Protein AF-A0AAW3Q0N4-F1 (afdb_monomer_lite)

InterPro domains:
  IPR021087 Uncharacterised protein family PixA/AidA [PF12306] (20-83)
  IPR038712 PixA-like superfamily [G3DSA:2.60.40.3910] (9-84)

Sequence (87 aa):
MDLRPGIGLTHRGYTLARAAEPNPETKDGLDAIHVPRSFSLFDTRVIGNGTESFWIRFALYTLAPDGETQKFHSYYEWDPTITTLAL

Organism: NCBI:txid179879

pLDDT: mean 89.46, std 14.47, range [40.72, 98.31]

Secondary structure (DSSP, 8-state):
----TT-S-EEEEEEEEEEEE--TTSSS-PSPEEEEEEEEEEE----SSEEEE--EEEEEEEE-TTSS-EEEEEEEEE--EEEE---

Foldseek 3Di:
DDDDPQFDWDKDKDKDQFDWDFDPVDPRSPPTGTHIDIDIDIDGDDPDFDKDKDKDKDWDWDQDPVRPDTHTDDIDIDIDIDGDDDD

Structure (mmCIF, N/CA/C/O backbone):
data_AF-A0AAW3Q0N4-F1
#
_entry.id   AF-A0AAW3Q0N4-F1
#
loop_
_atom_site.group_PDB
_atom_site.id
_atom_site.type_symbol
_atom_site.label_atom_id
_atom_site.label_alt_id
_atom_site.label_comp_id
_atom_site.label_asym_id
_atom_site.label_entity_id
_atom_site.label_seq_id
_atom_site.pdbx_PDB_ins_code
_atom_site.Cartn_x
_atom_site.Cartn_y
_atom_site.Cartn_z
_atom_site.occupancy
_atom_site.B_iso_or_equiv
_atom_site.auth_seq_id
_atom_site.auth_comp_id
_atom_site.auth_asym_id
_atom_site.auth_atom_id
_atom_site.pdbx_PDB_model_num
ATOM 1 N N . MET A 1 1 ? -10.651 -7.259 22.045 1.00 41.56 1 MET A N 1
ATOM 2 C CA . MET A 1 1 ? -10.940 -7.833 20.717 1.00 41.56 1 MET A CA 1
ATOM 3 C C . MET A 1 1 ? -12.453 -7.913 20.622 1.00 41.56 1 MET A C 1
ATOM 5 O O . MET A 1 1 ? -13.025 -8.797 21.243 1.00 41.56 1 MET A O 1
ATOM 9 N N . ASP A 1 2 ? -13.099 -6.903 20.032 1.00 40.72 2 ASP A N 1
ATOM 10 C CA . ASP A 1 2 ? -14.562 -6.886 19.882 1.00 40.72 2 ASP A CA 1
ATOM 11 C C . ASP A 1 2 ? -14.937 -7.887 18.775 1.00 40.72 2 ASP A C 1
ATOM 13 O O . ASP A 1 2 ? -14.428 -7.815 17.658 1.00 40.72 2 ASP A O 1
ATOM 17 N N . LEU A 1 3 ? -15.726 -8.900 19.135 1.00 41.62 3 LEU A N 1
ATOM 18 C CA . LEU A 1 3 ? -16.020 -10.097 18.339 1.00 41.62 3 LEU A CA 1
ATOM 19 C C . LEU A 1 3 ? -17.395 -9.981 17.668 1.00 41.62 3 LEU A C 1
ATOM 21 O O . LEU A 1 3 ? -18.218 -10.892 17.767 1.00 41.62 3 LEU A O 1
ATOM 25 N N . ARG A 1 4 ? -17.681 -8.862 16.996 1.00 49.75 4 ARG A N 1
ATOM 26 C CA . ARG A 1 4 ? -18.906 -8.756 16.192 1.00 49.75 4 ARG A CA 1
ATOM 27 C C . ARG A 1 4 ? -18.697 -9.464 14.846 1.00 49.75 4 ARG A C 1
ATOM 29 O O . ARG A 1 4 ? -17.815 -9.062 14.084 1.00 49.75 4 ARG A O 1
ATOM 36 N N . PRO A 1 5 ? -19.486 -10.501 14.508 1.00 42.59 5 PRO A N 1
ATOM 37 C CA . PRO A 1 5 ? -19.365 -11.185 13.224 1.00 42.59 5 PRO A CA 1
ATOM 38 C C . PRO A 1 5 ? -19.585 -10.198 12.066 1.00 42.59 5 PRO A C 1
ATOM 40 O O . PRO A 1 5 ? -20.621 -9.541 12.003 1.00 42.59 5 PRO A O 1
ATOM 43 N N . GLY A 1 6 ? -18.611 -10.079 11.159 1.00 53.56 6 GLY A N 1
ATOM 44 C CA . GLY A 1 6 ? -18.707 -9.229 9.962 1.00 53.56 6 GLY A CA 1
ATOM 45 C C . GLY A 1 6 ? -18.265 -7.769 10.130 1.00 53.56 6 GLY A C 1
ATOM 46 O O . GLY A 1 6 ? -18.353 -7.005 9.172 1.00 53.56 6 GLY A O 1
ATOM 47 N N . ILE A 1 7 ? -17.770 -7.380 11.308 1.00 56.38 7 ILE A N 1
ATOM 48 C CA . ILE A 1 7 ? -17.191 -6.056 11.572 1.00 56.38 7 ILE A CA 1
ATOM 49 C C . ILE A 1 7 ? -15.768 -6.287 12.079 1.00 56.38 7 ILE A C 1
ATOM 51 O O . ILE A 1 7 ? -15.511 -6.324 13.277 1.00 56.38 7 ILE A O 1
ATOM 55 N N . GLY A 1 8 ? -14.844 -6.543 11.161 1.00 64.00 8 GLY A N 1
ATOM 56 C CA . GLY A 1 8 ? -13.446 -6.777 11.492 1.00 64.00 8 GLY A CA 1
ATOM 57 C C . GLY A 1 8 ? -12.545 -6.290 10.374 1.00 64.00 8 GLY A C 1
ATOM 58 O O . GLY A 1 8 ? -12.956 -6.263 9.214 1.00 64.00 8 GLY A O 1
ATOM 59 N N . LEU A 1 9 ? -11.317 -5.915 10.731 1.00 74.06 9 LEU A N 1
ATOM 60 C CA . LEU A 1 9 ? -10.274 -5.649 9.751 1.00 74.06 9 LEU A CA 1
ATOM 61 C C . LEU A 1 9 ? -10.019 -6.931 8.957 1.00 74.06 9 LEU A C 1
ATOM 63 O O . LEU A 1 9 ? -9.622 -7.953 9.522 1.00 74.06 9 LEU A O 1
ATOM 67 N N . THR A 1 10 ? -10.248 -6.878 7.653 1.00 81.38 10 THR A N 1
ATOM 68 C CA . THR A 1 10 ? -9.930 -7.978 6.748 1.00 81.38 10 THR A 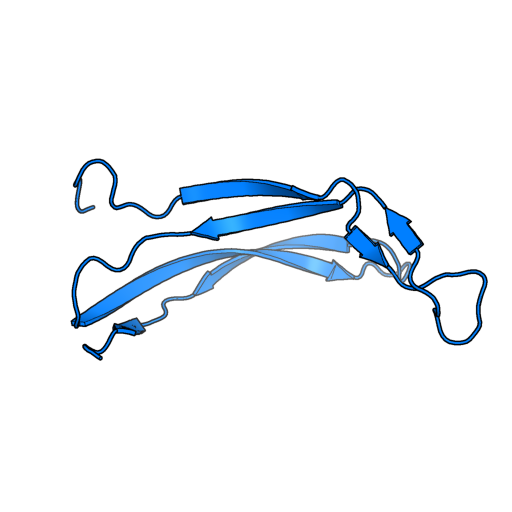CA 1
ATOM 69 C C . THR A 1 10 ? -8.626 -7.673 6.028 1.00 81.38 10 THR A C 1
ATOM 71 O O . THR A 1 10 ? -8.398 -6.545 5.604 1.00 81.38 10 THR A O 1
ATOM 74 N N . HIS A 1 11 ? -7.757 -8.677 5.911 1.00 85.94 11 HIS A N 1
ATOM 75 C CA . HIS A 1 11 ? -6.565 -8.624 5.072 1.00 85.94 11 HIS A CA 1
ATOM 76 C C . HIS A 1 11 ? -6.753 -9.594 3.913 1.00 85.94 11 HIS A C 1
ATOM 78 O O . HIS A 1 11 ? -7.023 -10.778 4.130 1.00 85.94 11 HIS A O 1
ATOM 84 N N . ARG A 1 12 ? -6.601 -9.103 2.684 1.00 89.25 12 ARG A N 1
ATOM 85 C CA . ARG A 1 12 ? -6.688 -9.931 1.482 1.00 89.25 12 ARG A CA 1
ATOM 86 C C . ARG A 1 12 ? -5.697 -9.491 0.419 1.00 89.25 12 ARG A C 1
ATOM 88 O O . ARG A 1 12 ? -5.435 -8.303 0.243 1.00 89.25 12 ARG A O 1
ATOM 95 N N . GLY A 1 13 ? -5.204 -10.468 -0.337 1.00 91.19 13 GLY A N 1
ATOM 96 C CA . GLY A 1 13 ? -4.534 -10.201 -1.602 1.00 91.19 13 GLY A CA 1
ATOM 97 C C . GLY A 1 13 ? -5.548 -9.682 -2.621 1.00 91.19 13 GLY A C 1
ATOM 98 O O . GLY A 1 13 ? -6.591 -10.298 -2.839 1.00 91.19 13 GLY A O 1
ATOM 99 N N . TYR A 1 14 ? -5.241 -8.556 -3.248 1.00 94.19 14 TYR A N 1
ATOM 100 C CA . TYR A 1 14 ? -6.031 -7.943 -4.303 1.00 94.19 14 TYR A CA 1
ATOM 101 C C . TYR A 1 14 ? -5.234 -7.976 -5.602 1.00 94.19 14 TYR A C 1
ATOM 103 O O . TYR A 1 14 ? -4.225 -7.291 -5.738 1.00 94.19 14 TYR A O 1
ATOM 111 N N . THR A 1 15 ? -5.657 -8.810 -6.550 1.00 95.94 15 THR A N 1
ATOM 112 C CA . THR A 1 15 ? -4.948 -8.986 -7.822 1.00 95.94 15 THR A CA 1
ATOM 113 C C . THR A 1 15 ? -5.709 -8.306 -8.946 1.00 95.94 15 THR A C 1
ATOM 115 O O . THR A 1 15 ? -6.876 -8.606 -9.189 1.00 95.94 15 THR A O 1
ATOM 118 N N . LEU A 1 16 ? -5.027 -7.412 -9.653 1.00 96.56 16 LEU A N 1
ATOM 119 C CA . LEU A 1 16 ? -5.496 -6.807 -10.887 1.00 96.56 16 LEU A CA 1
ATOM 120 C C . LEU A 1 16 ? -4.868 -7.548 -12.062 1.00 96.56 16 LEU A C 1
ATOM 122 O O . LEU A 1 16 ? -3.648 -7.602 -12.183 1.00 96.56 16 LEU A O 1
ATOM 126 N N . ALA A 1 17 ? -5.693 -8.072 -12.968 1.00 97.69 17 ALA A N 1
ATOM 127 C CA . ALA A 1 17 ? -5.204 -8.706 -14.196 1.00 97.69 17 ALA A CA 1
ATOM 128 C C . ALA A 1 17 ? -4.595 -7.697 -15.192 1.00 97.69 17 ALA A C 1
ATOM 130 O O . ALA A 1 17 ? -3.903 -8.094 -16.125 1.00 97.69 17 ALA A O 1
ATOM 131 N N . ARG A 1 18 ? -4.893 -6.401 -15.022 1.00 97.12 18 ARG A N 1
ATOM 132 C CA . ARG A 1 18 ? -4.539 -5.309 -15.941 1.00 97.12 18 ARG A CA 1
ATOM 133 C C . ARG A 1 18 ? -4.186 -4.029 -15.171 1.00 97.12 18 ARG A C 1
ATOM 135 O O . ARG A 1 18 ? -4.830 -3.004 -15.371 1.00 97.12 18 ARG A O 1
ATOM 142 N N . ALA A 1 19 ? -3.228 -4.091 -14.248 1.00 97.62 19 ALA A N 1
ATOM 143 C CA . ALA A 1 19 ? -2.708 -2.889 -13.596 1.00 97.62 19 ALA A CA 1
ATOM 144 C C . ALA A 1 19 ? -1.927 -2.044 -14.612 1.00 97.62 19 ALA A C 1
ATOM 146 O O . ALA A 1 19 ? -1.168 -2.593 -15.409 1.00 97.62 19 ALA A O 1
ATOM 147 N N . ALA A 1 20 ? -2.144 -0.731 -14.600 1.00 97.75 20 ALA A N 1
ATOM 148 C CA . ALA A 1 20 ? -1.418 0.192 -15.461 1.00 97.75 20 ALA A CA 1
ATOM 149 C C . ALA A 1 20 ? 0.026 0.368 -14.969 1.00 97.75 20 ALA A C 1
ATOM 151 O O . ALA A 1 20 ? 0.247 0.616 -13.784 1.00 97.75 20 ALA A O 1
ATOM 152 N N . GLU A 1 21 ? 0.987 0.283 -15.885 1.00 97.75 21 GLU A N 1
ATOM 153 C CA . GLU A 1 21 ? 2.399 0.591 -15.654 1.00 97.75 21 GLU A CA 1
ATOM 154 C C . GLU A 1 21 ? 2.944 1.488 -16.770 1.00 97.75 21 GLU A C 1
ATOM 156 O O . GLU A 1 21 ? 2.445 1.419 -17.899 1.00 97.75 21 GLU A O 1
ATOM 161 N N . PRO A 1 22 ? 3.959 2.327 -16.490 1.00 98.06 22 PRO A N 1
ATOM 162 C CA . PRO A 1 22 ? 4.644 3.087 -17.529 1.00 98.06 22 PRO A CA 1
ATOM 163 C C . PRO A 1 22 ? 5.160 2.166 -18.638 1.00 98.06 22 PRO A C 1
ATOM 165 O O . PRO A 1 22 ? 5.707 1.098 -18.360 1.00 98.06 22 PRO A O 1
ATOM 168 N N . ASN A 1 23 ? 4.998 2.582 -19.891 1.00 97.94 23 ASN A N 1
ATOM 169 C CA . ASN A 1 23 ? 5.531 1.847 -21.030 1.00 97.94 23 ASN A CA 1
ATOM 170 C C . ASN A 1 23 ? 7.063 2.007 -21.110 1.00 97.94 23 ASN A C 1
ATOM 172 O O . ASN A 1 23 ? 7.528 3.118 -21.360 1.00 97.94 23 ASN A O 1
ATOM 176 N N . PRO A 1 24 ? 7.863 0.936 -20.943 1.00 96.88 24 PRO A N 1
ATOM 177 C CA . PRO A 1 24 ? 9.321 1.043 -20.999 1.00 96.88 24 PRO A CA 1
ATOM 178 C C . PRO A 1 24 ? 9.852 1.344 -22.411 1.00 96.88 24 PRO A C 1
ATOM 180 O O . PRO A 1 24 ? 11.000 1.759 -22.552 1.00 96.88 24 PRO A O 1
ATOM 183 N N . GLU A 1 25 ? 9.030 1.167 -23.451 1.00 97.88 25 GLU A N 1
ATOM 184 C CA . GLU A 1 25 ? 9.401 1.413 -24.850 1.00 97.88 25 GLU A CA 1
ATOM 185 C C . GLU A 1 25 ? 9.250 2.886 -25.268 1.00 97.88 25 GLU A C 1
ATOM 187 O O . GLU A 1 25 ? 9.653 3.267 -26.370 1.00 97.88 25 GLU A O 1
ATOM 192 N N . THR A 1 26 ? 8.671 3.737 -24.415 1.00 97.75 26 THR A N 1
ATOM 193 C CA . THR A 1 26 ? 8.518 5.172 -24.683 1.00 97.75 26 THR A CA 1
ATOM 194 C C . THR A 1 26 ? 9.259 6.010 -23.653 1.00 97.75 26 THR A C 1
ATOM 196 O O . THR A 1 26 ? 9.432 5.635 -22.497 1.00 97.75 26 THR A O 1
ATOM 199 N N . LYS A 1 27 ? 9.748 7.180 -24.081 1.00 97.00 27 LYS A N 1
ATOM 200 C CA . LYS A 1 27 ? 10.550 8.062 -23.215 1.00 97.00 27 LYS A CA 1
ATOM 201 C C . LYS A 1 27 ? 9.736 8.701 -22.090 1.00 97.00 27 LYS A C 1
ATOM 203 O O . LYS A 1 27 ? 10.313 9.116 -21.092 1.00 97.00 27 LYS A O 1
ATOM 208 N N . ASP A 1 28 ? 8.433 8.834 -22.287 1.00 97.12 28 ASP A N 1
ATOM 209 C CA . ASP A 1 28 ? 7.491 9.458 -21.360 1.00 97.12 28 ASP A CA 1
ATOM 210 C C . ASP A 1 28 ? 6.622 8.433 -20.614 1.00 97.12 28 ASP A C 1
ATOM 212 O O . ASP A 1 28 ? 5.843 8.814 -19.742 1.00 97.12 28 ASP A O 1
ATOM 216 N N . GLY A 1 29 ? 6.764 7.140 -20.925 1.00 97.25 29 GLY A N 1
ATOM 217 C CA . GLY A 1 29 ? 5.975 6.070 -20.324 1.00 97.25 29 GLY A CA 1
ATOM 218 C C . GLY A 1 29 ? 4.536 5.983 -20.836 1.00 97.25 29 GLY A C 1
ATOM 219 O O . GLY A 1 29 ? 3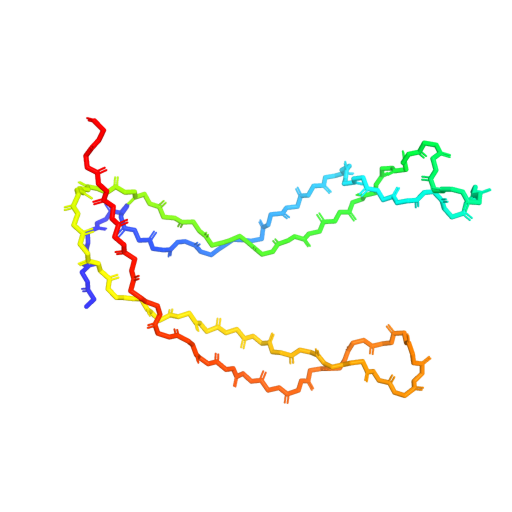.757 5.213 -20.268 1.00 97.25 29 GLY A O 1
ATOM 220 N N . LEU A 1 30 ? 4.173 6.747 -21.875 1.00 96.62 30 LEU A N 1
ATOM 221 C CA . LEU A 1 30 ? 2.829 6.770 -22.449 1.00 96.62 30 LEU A CA 1
ATOM 222 C C . LEU A 1 30 ? 2.727 5.965 -23.758 1.00 96.62 30 LEU A C 1
ATOM 224 O O . LEU A 1 30 ? 3.700 5.819 -24.490 1.00 96.62 30 LEU A O 1
ATOM 228 N N . ASP A 1 31 ? 1.559 5.432 -24.108 1.00 96.88 31 ASP A N 1
ATOM 229 C CA . ASP A 1 31 ? 0.449 5.180 -23.180 1.00 96.88 31 ASP A CA 1
ATOM 230 C C . ASP A 1 31 ? 0.799 4.013 -22.248 1.00 96.88 31 ASP A C 1
ATOM 232 O O . ASP A 1 31 ? 1.571 3.126 -22.615 1.00 96.88 31 ASP A O 1
ATOM 236 N N . ALA A 1 32 ? 0.222 3.998 -21.046 1.00 97.88 32 ALA A N 1
ATOM 237 C CA . ALA A 1 32 ? 0.492 2.954 -20.063 1.00 97.88 32 ALA A CA 1
ATOM 238 C C . ALA A 1 32 ? 0.199 1.544 -20.610 1.00 97.88 32 ALA A C 1
ATOM 240 O O . ALA A 1 32 ? -0.829 1.286 -21.251 1.00 97.88 32 ALA A O 1
ATOM 241 N N . ILE A 1 33 ? 1.079 0.599 -20.287 1.00 98.25 33 ILE A N 1
ATOM 242 C CA . ILE A 1 33 ? 0.862 -0.825 -20.548 1.00 98.25 33 ILE A CA 1
ATOM 243 C C . ILE A 1 33 ? 0.056 -1.452 -19.408 1.00 98.25 33 ILE A C 1
ATOM 245 O O . ILE A 1 33 ? -0.026 -0.909 -18.310 1.00 98.25 33 ILE A O 1
ATOM 249 N N . HIS A 1 34 ? -0.558 -2.608 -19.664 1.00 98.00 34 HIS A N 1
ATOM 250 C CA . HIS A 1 34 ? -1.407 -3.289 -18.687 1.00 98.00 34 HIS A CA 1
ATOM 251 C C . HIS A 1 34 ? -0.834 -4.656 -18.337 1.00 98.00 34 HIS A C 1
ATOM 253 O O . HIS A 1 34 ? -0.800 -5.543 -19.191 1.00 98.00 34 HIS A O 1
ATOM 259 N N . VAL A 1 35 ? -0.436 -4.838 -17.079 1.00 97.50 35 VAL A N 1
ATOM 260 C CA . VAL A 1 35 ? 0.209 -6.067 -16.603 1.00 97.50 35 VAL A CA 1
ATOM 261 C C . VAL A 1 35 ? -0.456 -6.609 -15.330 1.00 97.50 35 VAL A C 1
ATOM 263 O O . VA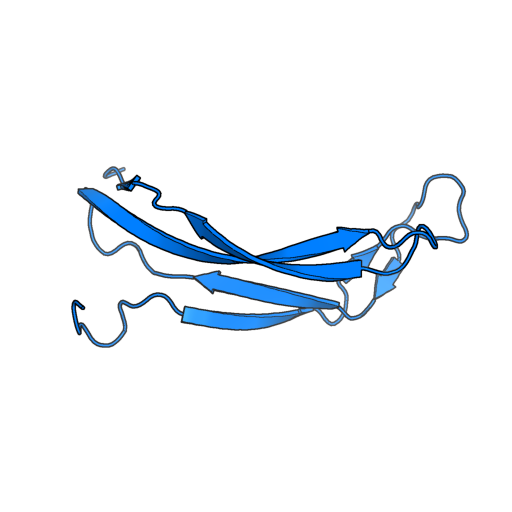L A 1 35 ? -1.020 -5.839 -14.549 1.00 97.50 35 VAL A O 1
ATOM 266 N N . PRO A 1 36 ? -0.423 -7.930 -15.084 1.00 97.69 36 PRO A N 1
ATOM 267 C CA . PRO A 1 36 ? -0.930 -8.493 -13.838 1.00 97.69 36 PRO A CA 1
ATOM 268 C C . PRO A 1 36 ? -0.107 -8.050 -12.620 1.00 97.69 36 PRO A C 1
ATOM 270 O O . PRO A 1 36 ? 1.116 -8.215 -12.603 1.00 97.69 36 PRO A O 1
ATOM 273 N N . ARG A 1 37 ? -0.777 -7.538 -11.578 1.00 97.56 37 ARG A N 1
ATOM 274 C CA . ARG A 1 37 ? -0.157 -7.155 -10.295 1.00 97.56 37 ARG A CA 1
ATOM 275 C C . ARG A 1 37 ? -1.029 -7.499 -9.099 1.00 97.56 37 ARG A C 1
ATOM 277 O O . ARG A 1 37 ? -2.255 -7.463 -9.182 1.00 97.56 37 ARG A O 1
ATOM 284 N N . SER A 1 38 ? -0.375 -7.786 -7.979 1.00 95.94 38 SER A N 1
ATOM 285 C CA . SER A 1 38 ? -1.016 -8.092 -6.702 1.00 95.94 38 SER A CA 1
ATOM 286 C C . SER A 1 38 ? -0.656 -7.044 -5.656 1.00 95.94 38 SER A C 1
ATOM 288 O O . SER A 1 38 ? 0.487 -6.607 -5.563 1.00 95.94 38 SER A O 1
ATOM 290 N N . PHE A 1 39 ? -1.647 -6.675 -4.856 1.00 95.38 39 PHE A N 1
ATOM 291 C CA . PHE A 1 39 ? -1.571 -5.691 -3.786 1.00 95.38 39 PHE A CA 1
ATOM 292 C C . PHE A 1 39 ? -2.088 -6.322 -2.492 1.00 95.38 39 PHE A C 1
ATOM 294 O O . PHE A 1 39 ? -2.931 -7.220 -2.536 1.00 95.38 39 PHE A O 1
ATOM 301 N N . SER A 1 40 ? -1.634 -5.841 -1.340 1.00 92.88 40 SER A N 1
ATOM 302 C CA . SER A 1 40 ? -2.245 -6.188 -0.054 1.00 92.88 40 SER A CA 1
ATOM 303 C C . SER A 1 40 ? -3.287 -5.139 0.301 1.00 92.88 40 SER A C 1
ATOM 305 O O . SER A 1 40 ? -2.966 -3.954 0.377 1.00 92.88 40 SER A O 1
ATOM 307 N N . LEU A 1 41 ? -4.530 -5.566 0.516 1.00 92.38 41 LEU A N 1
ATOM 308 C CA . LEU A 1 41 ? -5.624 -4.691 0.920 1.00 92.38 41 LEU A CA 1
ATOM 309 C C . LEU A 1 41 ? -6.038 -5.007 2.356 1.00 92.38 41 LEU A C 1
ATOM 311 O O . LEU A 1 41 ? -6.290 -6.166 2.696 1.00 92.38 41 LEU A O 1
ATOM 315 N N . PHE A 1 42 ? -6.122 -3.955 3.167 1.00 89.56 42 PHE A N 1
ATOM 316 C CA . PHE A 1 42 ? -6.702 -3.982 4.501 1.00 89.56 42 PHE A CA 1
ATOM 317 C C . PHE A 1 42 ? -7.970 -3.137 4.477 1.00 89.56 42 PHE A C 1
ATOM 319 O O . PHE A 1 42 ? -7.895 -1.935 4.227 1.00 89.56 42 PHE A O 1
ATOM 326 N N . ASP A 1 43 ? -9.126 -3.759 4.694 1.00 88.56 43 ASP A N 1
ATOM 327 C CA . ASP A 1 43 ? -10.409 -3.064 4.648 1.00 88.56 43 ASP A CA 1
ATOM 328 C C . ASP A 1 43 ? -11.322 -3.447 5.818 1.00 88.56 43 ASP A C 1
ATOM 330 O O . ASP A 1 43 ? -11.271 -4.556 6.355 1.00 88.56 43 ASP A O 1
ATOM 334 N N . THR A 1 44 ? -12.110 -2.471 6.265 1.00 85.75 44 THR A N 1
ATOM 335 C CA . THR A 1 44 ? -13.117 -2.603 7.320 1.00 85.75 44 THR A CA 1
ATOM 336 C C . THR A 1 44 ? -14.290 -1.674 7.008 1.00 85.75 44 THR A C 1
ATOM 338 O O . THR A 1 44 ? -14.207 -0.815 6.126 1.00 85.75 44 THR A O 1
ATOM 341 N N . ARG A 1 45 ? -15.396 -1.831 7.732 1.00 85.56 45 ARG A N 1
ATOM 342 C CA . ARG A 1 45 ? -16.600 -1.015 7.573 1.00 85.56 45 ARG A CA 1
ATOM 343 C C . ARG A 1 45 ? -16.765 -0.070 8.758 1.00 85.56 45 ARG A C 1
ATOM 345 O O . ARG A 1 45 ? -16.701 -0.501 9.904 1.00 85.56 45 ARG A O 1
ATOM 352 N N . VAL A 1 46 ? -17.070 1.196 8.474 1.00 87.38 46 VAL A N 1
ATOM 353 C CA . VAL A 1 46 ? -17.522 2.147 9.500 1.00 87.38 46 VAL A CA 1
ATOM 354 C C . VAL A 1 46 ? -18.904 1.716 9.990 1.00 87.38 46 VAL A C 1
ATOM 356 O O . VAL A 1 46 ? -19.841 1.602 9.198 1.00 87.38 46 VAL A O 1
ATOM 359 N N . ILE A 1 47 ? -19.022 1.454 11.291 1.00 86.69 47 ILE A N 1
ATOM 360 C CA . ILE A 1 47 ? -20.273 1.005 11.931 1.00 86.69 47 ILE A CA 1
ATOM 361 C C . ILE A 1 47 ? -20.945 2.075 12.789 1.00 86.69 47 ILE A C 1
ATOM 363 O O . ILE A 1 47 ? -22.060 1.876 13.262 1.00 86.69 47 ILE A O 1
ATOM 367 N N . GLY A 1 48 ? -20.276 3.204 12.980 1.00 87.25 48 GLY A N 1
ATOM 368 C CA . GLY A 1 48 ? -20.757 4.338 13.748 1.00 87.25 48 GLY A CA 1
ATOM 369 C C . GLY A 1 48 ? -19.736 5.465 13.698 1.00 87.25 48 GLY A C 1
ATOM 370 O O . GLY A 1 48 ? -18.602 5.256 13.271 1.00 87.25 48 GLY A O 1
ATOM 371 N N . ASN A 1 49 ? -20.159 6.651 14.116 1.00 92.31 49 ASN A N 1
ATOM 372 C CA . ASN A 1 49 ? -19.281 7.792 14.325 1.00 92.31 49 ASN A CA 1
ATOM 373 C C . ASN A 1 49 ? -18.537 7.657 15.660 1.00 92.31 49 ASN A C 1
ATOM 375 O O . ASN A 1 49 ? -19.070 7.119 16.631 1.00 92.31 49 ASN A O 1
ATO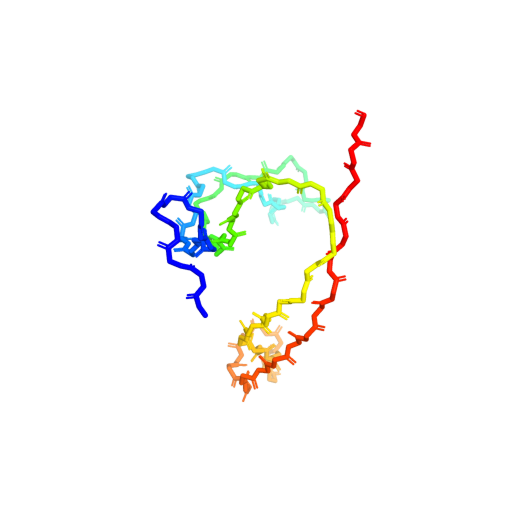M 379 N N . GLY A 1 50 ? -17.326 8.194 15.726 1.00 91.88 50 GLY A N 1
ATOM 380 C CA . GLY A 1 50 ? -16.505 8.153 16.930 1.00 91.88 50 GLY A CA 1
ATOM 381 C C . GLY A 1 50 ? -15.017 8.131 16.624 1.00 91.88 50 GLY A C 1
ATOM 382 O O . GLY A 1 50 ? -14.601 8.252 15.472 1.00 91.88 50 GLY A O 1
ATOM 383 N N . THR A 1 51 ? -14.225 7.973 17.678 1.00 93.06 51 THR A N 1
ATOM 384 C CA . THR A 1 51 ? -12.764 7.922 17.626 1.00 93.06 51 THR A CA 1
ATOM 385 C C . THR A 1 51 ? -12.292 6.565 18.127 1.00 93.06 51 THR A C 1
ATOM 387 O O . THR A 1 51 ? -12.683 6.145 19.215 1.00 93.06 51 THR A O 1
ATOM 390 N N . GLU A 1 52 ? -11.446 5.895 17.350 1.00 90.50 52 GLU A N 1
ATOM 391 C CA . GLU A 1 52 ? -10.893 4.581 17.680 1.00 90.50 52 GLU A CA 1
ATOM 392 C C . GLU A 1 52 ? -9.391 4.531 17.373 1.00 90.50 52 GLU A C 1
ATOM 394 O O . GLU A 1 52 ? -8.927 5.070 16.364 1.00 90.50 52 GLU A O 1
ATOM 399 N N . SER A 1 53 ? -8.624 3.893 18.259 1.00 90.75 53 SER A N 1
ATOM 400 C CA . SER A 1 53 ? -7.194 3.639 18.067 1.00 90.75 53 SER A CA 1
ATOM 401 C C . SER A 1 53 ? -6.975 2.256 17.458 1.00 90.75 53 SER A C 1
ATOM 403 O O . SER A 1 53 ? -7.589 1.279 17.883 1.00 90.75 53 SER A O 1
ATOM 405 N N . PHE A 1 54 ? -6.067 2.167 16.489 1.00 88.06 54 PHE A N 1
ATOM 406 C CA . PHE A 1 54 ? -5.737 0.934 15.775 1.00 88.06 54 PHE A CA 1
ATOM 407 C C . PHE A 1 54 ? -4.257 0.595 15.939 1.00 88.06 54 PHE A C 1
ATOM 409 O O . PHE A 1 54 ? -3.434 1.480 16.141 1.00 88.06 54 PHE A O 1
ATOM 416 N N . TRP A 1 55 ? -3.911 -0.683 15.774 1.00 89.12 55 TRP A N 1
ATOM 417 C CA . TRP A 1 55 ? -2.527 -1.109 15.561 1.00 89.12 55 TRP A CA 1
ATOM 418 C C . TRP A 1 55 ? -2.327 -1.483 14.097 1.00 89.12 55 TRP A C 1
ATOM 420 O O . TRP A 1 55 ? -2.950 -2.425 13.602 1.00 89.12 55 TRP A O 1
ATOM 430 N N . ILE A 1 56 ? -1.434 -0.772 13.413 1.00 90.00 56 ILE A N 1
ATOM 431 C CA . ILE A 1 56 ? -1.007 -1.084 12.050 1.00 90.00 56 ILE A CA 1
ATOM 432 C C . ILE A 1 56 ? 0.397 -1.673 12.112 1.00 90.00 56 ILE A C 1
ATOM 434 O O . ILE A 1 56 ? 1.349 -0.999 12.495 1.00 90.00 56 ILE A O 1
ATOM 438 N N . ARG A 1 57 ? 0.529 -2.937 11.704 1.00 91.81 57 ARG A N 1
ATOM 439 C CA . ARG A 1 57 ? 1.810 -3.650 11.621 1.00 91.81 57 ARG A CA 1
ATOM 440 C C . ARG A 1 57 ? 2.177 -3.882 10.170 1.00 91.81 57 ARG A C 1
ATOM 442 O O . ARG A 1 57 ? 1.349 -4.367 9.402 1.00 91.81 57 ARG A O 1
ATOM 449 N N . PHE A 1 58 ? 3.413 -3.576 9.804 1.00 93.81 58 PHE A N 1
ATOM 450 C CA . PHE A 1 58 ? 3.879 -3.706 8.426 1.00 93.81 58 PHE A CA 1
ATOM 451 C C . PHE A 1 58 ? 5.340 -4.155 8.358 1.00 93.81 58 PHE A C 1
ATOM 453 O O . PHE A 1 58 ? 6.134 -3.910 9.268 1.00 93.81 58 PHE A O 1
ATOM 460 N N . ALA A 1 59 ? 5.681 -4.844 7.268 1.00 96.69 59 ALA A N 1
ATOM 461 C CA . ALA A 1 59 ? 7.056 -5.176 6.919 1.00 96.69 59 ALA A CA 1
ATOM 462 C C . ALA A 1 59 ? 7.683 -4.004 6.159 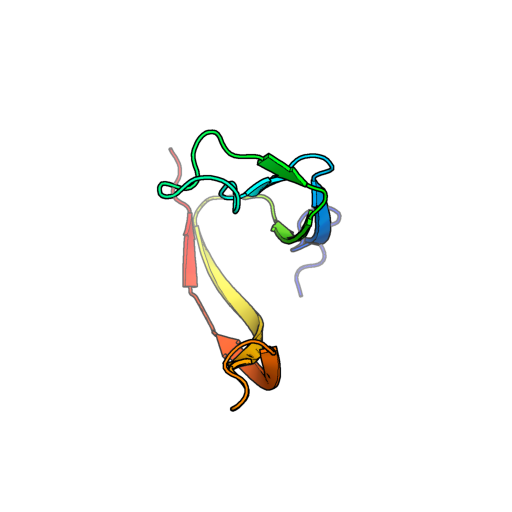1.00 96.69 59 ALA A C 1
ATOM 464 O O . ALA A 1 59 ? 7.105 -3.518 5.187 1.00 96.69 59 ALA A O 1
ATOM 465 N N . LEU A 1 60 ? 8.872 -3.578 6.578 1.00 98.06 60 LEU A N 1
ATOM 466 C CA . LEU A 1 60 ? 9.677 -2.611 5.846 1.00 98.06 60 LEU A CA 1
ATOM 467 C C . LEU A 1 60 ? 10.703 -3.347 4.984 1.00 98.06 60 LEU A C 1
ATOM 469 O O . LEU A 1 60 ? 11.412 -4.236 5.464 1.00 98.06 60 LEU A O 1
ATOM 473 N N . TYR A 1 61 ? 10.807 -2.932 3.726 1.00 98.25 61 TYR A N 1
ATOM 474 C CA . TYR A 1 61 ? 11.824 -3.392 2.789 1.00 98.25 61 TYR A CA 1
ATOM 475 C C . TYR A 1 61 ? 12.716 -2.211 2.403 1.00 98.25 61 TYR A C 1
ATOM 477 O O . TYR A 1 61 ? 12.224 -1.109 2.169 1.00 98.25 61 TYR A O 1
ATOM 485 N N . THR A 1 62 ? 14.026 -2.434 2.344 1.00 98.12 62 THR A N 1
ATOM 486 C CA . THR A 1 62 ? 15.026 -1.436 1.932 1.00 98.12 62 THR A CA 1
ATOM 487 C C . THR A 1 62 ? 15.609 -1.797 0.573 1.00 98.12 62 THR A C 1
ATOM 489 O O . THR A 1 62 ? 15.701 -2.981 0.243 1.00 98.12 62 THR A O 1
ATOM 492 N N . LEU A 1 63 ? 16.056 -0.799 -0.190 1.00 98.19 63 LEU A N 1
ATOM 493 C CA . LEU A 1 63 ? 16.750 -1.028 -1.457 1.00 98.19 63 LEU A CA 1
ATOM 494 C C . LEU A 1 63 ? 18.129 -1.656 -1.206 1.00 98.19 63 LEU A C 1
ATOM 496 O O . LEU A 1 63 ? 18.890 -1.182 -0.360 1.00 98.19 63 LEU A O 1
ATOM 500 N N . ALA A 1 64 ? 18.434 -2.742 -1.910 1.00 97.62 64 ALA A N 1
ATOM 501 C CA . ALA A 1 64 ? 19.736 -3.387 -1.864 1.00 97.62 64 ALA A CA 1
ATOM 502 C C . ALA A 1 64 ? 20.796 -2.568 -2.637 1.00 97.62 64 ALA A C 1
ATOM 504 O O . ALA A 1 64 ? 20.448 -1.685 -3.421 1.00 97.62 64 ALA A O 1
ATOM 505 N N . PRO A 1 65 ? 22.102 -2.846 -2.443 1.00 97.69 65 PRO A N 1
ATOM 506 C CA . PRO A 1 65 ? 23.173 -2.112 -3.125 1.00 97.69 65 PRO A CA 1
ATOM 507 C C . PRO A 1 65 ? 23.173 -2.228 -4.655 1.00 97.69 65 PRO A C 1
ATOM 509 O O . PRO A 1 65 ? 23.834 -1.429 -5.309 1.00 97.69 65 PRO A O 1
ATOM 512 N N . ASP A 1 66 ? 22.464 -3.212 -5.218 1.00 97.50 66 ASP A N 1
ATOM 513 C CA . ASP A 1 66 ? 22.281 -3.352 -6.668 1.00 97.50 66 ASP A CA 1
ATOM 514 C C . ASP A 1 66 ? 21.365 -2.270 -7.265 1.00 97.50 66 ASP A C 1
ATOM 516 O O . ASP A 1 66 ? 21.333 -2.105 -8.478 1.00 97.50 66 ASP A O 1
ATOM 520 N N . GLY A 1 67 ? 20.655 -1.510 -6.424 1.00 96.88 67 GLY A N 1
ATOM 521 C CA . GLY A 1 67 ? 19.744 -0.454 -6.853 1.00 96.88 67 GLY A CA 1
ATOM 522 C C . GLY A 1 67 ? 18.400 -0.958 -7.382 1.00 96.88 67 GLY A C 1
ATOM 523 O O . GLY A 1 67 ? 17.585 -0.137 -7.795 1.00 96.88 67 GLY A O 1
ATOM 524 N N . GLU A 1 68 ? 18.135 -2.266 -7.330 1.00 97.00 68 GLU A N 1
ATOM 525 C CA . GLU A 1 68 ? 16.954 -2.884 -7.950 1.00 97.00 68 GLU A CA 1
ATOM 526 C C . GLU A 1 68 ? 16.185 -3.794 -6.984 1.00 97.00 68 GLU A C 1
ATOM 528 O O . GLU A 1 68 ? 14.951 -3.804 -6.973 1.00 97.00 68 GLU A O 1
ATOM 533 N N . THR A 1 69 ? 16.887 -4.540 -6.129 1.00 97.88 69 THR A N 1
ATOM 534 C CA . THR A 1 69 ? 16.264 -5.552 -5.272 1.00 97.88 69 THR A CA 1
ATOM 535 C C . THR A 1 69 ? 15.752 -4.945 -3.968 1.00 97.88 69 THR A C 1
ATOM 537 O O . THR A 1 69 ? 16.482 -4.285 -3.229 1.00 97.88 69 THR A O 1
ATOM 540 N N . GLN A 1 70 ? 14.501 -5.241 -3.609 1.00 98.00 70 GLN A N 1
ATOM 541 C CA . GLN A 1 70 ? 13.967 -4.938 -2.279 1.00 98.00 70 GLN A CA 1
ATOM 542 C C . GLN A 1 70 ? 14.316 -6.056 -1.288 1.00 98.00 70 GLN A C 1
ATOM 544 O O . GLN A 1 70 ? 13.938 -7.212 -1.475 1.00 98.00 70 GLN A O 1
ATOM 549 N N . LYS A 1 71 ? 15.010 -5.715 -0.199 1.00 97.94 71 LYS A N 1
ATOM 550 C CA . LYS A 1 71 ? 15.389 -6.654 0.864 1.00 97.94 71 LYS A CA 1
ATOM 551 C C . LYS A 1 71 ? 14.560 -6.406 2.118 1.00 97.94 71 LYS A C 1
ATOM 553 O O . LYS A 1 71 ? 14.469 -5.271 2.579 1.00 97.94 71 LYS A O 1
ATOM 558 N N . PHE A 1 72 ? 13.995 -7.470 2.693 1.00 97.88 72 PHE A N 1
ATOM 559 C CA . PHE A 1 72 ? 13.317 -7.392 3.990 1.00 97.88 72 PHE A CA 1
ATOM 560 C C . PHE A 1 72 ? 14.264 -6.816 5.050 1.00 97.88 72 PHE A C 1
ATOM 562 O O . PHE A 1 72 ? 15.394 -7.292 5.195 1.00 97.88 72 PHE A O 1
ATOM 569 N N . HIS A 1 73 ? 13.798 -5.799 5.773 1.00 98.00 73 HIS A N 1
ATOM 570 C CA . HIS A 1 73 ? 14.565 -5.124 6.812 1.00 98.00 73 HIS A CA 1
ATOM 571 C C . HIS A 1 73 ? 14.085 -5.522 8.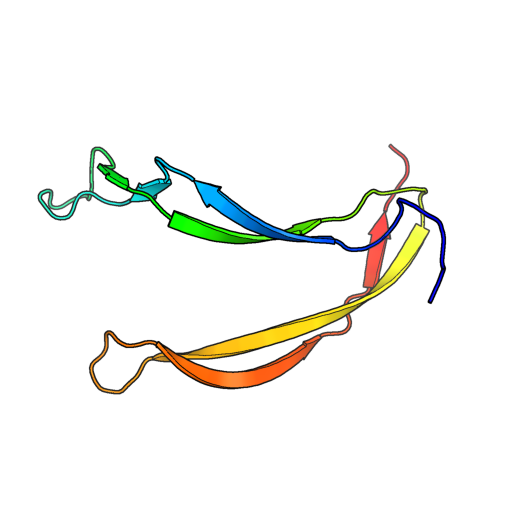208 1.00 98.00 73 HIS A C 1
ATOM 573 O O . HIS A 1 73 ? 14.830 -6.145 8.959 1.00 98.00 73 HIS A O 1
ATOM 579 N N . SER A 1 74 ? 12.844 -5.173 8.555 1.00 98.31 74 SER A N 1
ATOM 580 C CA . SER A 1 74 ? 12.236 -5.496 9.849 1.00 98.31 74 SER A CA 1
ATOM 581 C C . SER A 1 74 ? 10.719 -5.294 9.803 1.00 98.31 74 SER A C 1
ATOM 583 O O . SER A 1 74 ? 10.181 -4.726 8.850 1.00 98.31 74 SER A O 1
ATOM 585 N N . TYR A 1 75 ? 10.034 -5.732 10.854 1.00 98.25 75 TYR A N 1
ATOM 586 C CA . TYR A 1 75 ? 8.651 -5.356 11.129 1.00 98.25 75 TYR A CA 1
ATOM 587 C C . TYR A 1 75 ? 8.596 -4.114 12.018 1.00 98.25 75 TYR A C 1
ATOM 589 O O . TYR A 1 75 ? 9.414 -3.958 12.927 1.00 98.25 75 TYR A O 1
ATOM 597 N N . TYR A 1 76 ? 7.600 -3.268 11.770 1.00 97.50 76 TYR A N 1
ATOM 598 C CA . TYR A 1 76 ? 7.289 -2.088 12.572 1.00 97.50 76 TYR A CA 1
ATOM 599 C C . TYR A 1 76 ? 5.803 -2.055 12.927 1.00 97.50 76 TYR A C 1
ATOM 601 O O . TYR A 1 76 ? 4.979 -2.740 12.312 1.00 97.50 76 TYR A O 1
ATOM 609 N N . GLU A 1 77 ? 5.479 -1.241 13.926 1.00 96.38 77 GLU A N 1
ATOM 610 C CA . GLU A 1 77 ? 4.120 -0.970 14.374 1.00 96.38 77 GLU A CA 1
ATOM 611 C C . GLU A 1 77 ? 3.894 0.542 14.440 1.00 96.38 77 GLU A C 1
ATOM 613 O O . GLU A 1 77 ? 4.795 1.302 14.797 1.00 96.38 77 GLU A O 1
ATOM 618 N N . TRP A 1 78 ? 2.686 0.958 14.080 1.00 92.81 78 TRP A N 1
ATOM 619 C CA . TRP A 1 78 ? 2.175 2.308 14.246 1.00 92.81 78 TRP A CA 1
ATOM 620 C C . TRP A 1 78 ? 0.796 2.249 14.907 1.00 92.81 78 TRP A C 1
ATOM 622 O O . TRP A 1 78 ? 0.002 1.351 14.615 1.00 92.81 78 TRP A O 1
ATOM 632 N N . ASP A 1 79 ? 0.516 3.206 15.787 1.00 94.50 79 ASP A N 1
ATOM 633 C CA . ASP A 1 79 ? -0.673 3.304 16.631 1.00 94.50 79 ASP A CA 1
ATOM 634 C C . ASP A 1 79 ? -1.559 4.520 16.272 1.00 94.50 79 ASP A C 1
ATOM 636 O O . ASP A 1 79 ? -1.720 5.452 17.065 1.00 94.50 79 ASP A O 1
ATOM 640 N N . PRO A 1 80 ? -2.156 4.571 15.064 1.00 93.44 80 PRO A N 1
ATOM 641 C CA . PRO A 1 80 ? -3.016 5.685 14.691 1.00 93.44 80 PRO A CA 1
ATOM 642 C C . PRO A 1 80 ? -4.294 5.737 15.519 1.00 93.44 80 PRO A C 1
ATOM 644 O O . PRO A 1 80 ? -4.896 4.721 15.865 1.00 93.44 80 PRO A O 1
ATOM 647 N N . THR A 1 81 ? -4.780 6.959 15.717 1.00 94.62 81 THR A N 1
ATOM 648 C CA . THR A 1 81 ? -6.141 7.225 16.180 1.00 94.62 81 THR A CA 1
ATOM 649 C C . THR A 1 81 ? -6.945 7.823 15.032 1.00 94.62 81 THR A C 1
ATOM 651 O O . THR A 1 81 ? -6.565 8.850 14.471 1.00 94.62 81 THR A O 1
ATOM 654 N N . ILE A 1 82 ? -8.039 7.160 14.660 1.00 92.44 82 ILE A N 1
ATOM 655 C CA . ILE A 1 82 ? -8.887 7.520 13.523 1.00 92.44 82 ILE A CA 1
ATOM 656 C C . ILE A 1 82 ? -10.245 7.975 14.052 1.00 92.44 82 ILE A C 1
ATOM 658 O O . ILE A 1 82 ? -10.867 7.293 14.863 1.00 92.44 82 ILE A O 1
ATOM 662 N N . THR A 1 83 ? -10.718 9.119 13.558 1.00 94.69 83 THR A N 1
ATOM 663 C CA . THR A 1 83 ? -12.042 9.659 13.881 1.00 94.69 83 THR A CA 1
ATOM 664 C C . THR A 1 83 ? -12.943 9.621 12.656 1.00 94.69 83 THR A C 1
ATOM 666 O O . THR A 1 83 ? -12.573 10.099 11.586 1.00 94.69 83 THR A O 1
ATOM 669 N N . THR A 1 84 ? -14.150 9.094 12.831 1.00 92.50 84 THR A N 1
ATOM 670 C CA . THR A 1 84 ? -15.228 9.113 11.842 1.00 92.50 84 THR A CA 1
ATOM 671 C C . THR A 1 84 ? -16.331 10.055 12.311 1.00 92.50 84 THR A C 1
ATOM 673 O O . THR A 1 84 ? -16.774 10.006 13.461 1.00 92.50 84 THR A O 1
ATOM 676 N N . LEU A 1 85 ? -16.764 10.944 11.421 1.00 89.62 85 LEU A N 1
ATOM 677 C CA . LEU A 1 85 ? -17.814 11.924 11.688 1.00 89.62 85 LEU A CA 1
ATOM 678 C C . LEU A 1 85 ? -19.106 11.482 10.997 1.00 89.62 85 LEU A C 1
ATOM 680 O O . LEU A 1 85 ? -19.059 10.850 9.942 1.00 89.62 85 LEU A O 1
ATOM 684 N N . ALA A 1 86 ? -20.254 11.808 11.591 1.00 76.50 86 ALA A N 1
ATOM 685 C CA . ALA A 1 86 ? -21.527 11.696 10.888 1.00 76.50 86 ALA A CA 1
ATOM 686 C C . ALA A 1 86 ? -21.577 12.776 9.792 1.00 76.50 86 ALA A C 1
ATOM 688 O O . ALA A 1 86 ? -21.237 13.929 10.067 1.00 76.50 86 ALA A O 1
ATOM 689 N N . LEU A 1 87 ? -21.945 12.378 8.571 1.00 60.16 87 LEU A N 1
ATOM 690 C CA . LEU A 1 87 ? -22.302 13.296 7.485 1.00 60.16 87 LEU A CA 1
ATOM 691 C C . LEU A 1 87 ? -23.714 13.844 7.701 1.00 60.16 87 LEU A C 1
ATOM 693 O O . LEU A 1 87 ? -24.576 13.050 8.148 1.00 60.16 87 LEU A O 1
#

Radius of gyration: 18.73 Å; chains: 1; bounding box: 46×24×46 Å